Protein AF-A0A520NFF1-F1 (afdb_monomer_lite)

Sequence (183 aa):
MILLVSLTGCGFQPQLRDNSTGQYDIAIPLIPDRDGQILRAALVQRLNQIEQPRAPTYGLALQLRVETKDVANLDLSTCQTTGQSTDRSDGLNCDWQEVLALAHFEIRTINAAQGAASGTAEDGRTLWQGIARGRSDQREAQLGWRAVPAAELAREQALTQLADDMATQVVLALYAAQSMQYR

Structure (mmCIF, N/CA/C/O backbone):
data_AF-A0A520NFF1-F1
#
_entry.id   AF-A0A520NFF1-F1
#
loop_
_atom_site.group_PDB
_atom_site.id
_atom_site.type_symbol
_atom_site.label_atom_id
_atom_site.label_alt_id
_atom_site.label_comp_id
_atom_site.label_asym_id
_atom_site.label_entity_id
_atom_site.label_seq_id
_atom_site.pdbx_PDB_ins_code
_atom_site.Cartn_x
_atom_site.Cartn_y
_atom_site.Cartn_z
_atom_site.occupancy
_atom_site.B_iso_or_equiv
_atom_site.auth_seq_id
_atom_site.auth_comp_id
_atom_site.auth_asym_id
_atom_site.auth_atom_id
_atom_site.pdbx_PDB_model_num
ATOM 1 N N . MET A 1 1 ? 32.872 46.343 17.705 1.00 43.72 1 MET A N 1
ATOM 2 C CA . MET A 1 1 ? 31.912 46.321 16.584 1.00 43.72 1 MET A CA 1
ATOM 3 C C . MET A 1 1 ? 31.592 44.862 16.310 1.00 43.72 1 MET A C 1
ATOM 5 O O . MET A 1 1 ? 32.479 44.111 15.935 1.00 43.72 1 MET A O 1
ATOM 9 N N . ILE A 1 2 ? 30.386 44.459 16.703 1.00 50.16 2 ILE A N 1
ATOM 10 C CA . ILE A 1 2 ? 29.876 43.083 16.726 1.00 50.16 2 ILE A CA 1
ATOM 11 C C . ILE A 1 2 ? 29.272 42.759 15.360 1.00 50.16 2 ILE A C 1
ATOM 13 O O . ILE A 1 2 ? 28.537 43.582 14.823 1.00 50.16 2 ILE A O 1
ATOM 17 N N . LEU A 1 3 ? 29.522 41.553 14.851 1.00 46.88 3 LEU A N 1
ATOM 18 C CA . LEU A 1 3 ? 28.679 40.896 13.849 1.00 46.88 3 LEU A CA 1
ATOM 19 C C . LEU A 1 3 ? 28.785 39.377 14.056 1.00 46.88 3 LEU A C 1
ATOM 21 O O . LEU A 1 3 ? 29.570 38.685 13.419 1.00 46.88 3 LEU A O 1
ATOM 25 N N . LEU A 1 4 ? 28.021 38.878 15.031 1.00 57.44 4 LEU A N 1
ATOM 26 C CA . LEU A 1 4 ? 27.728 37.455 15.189 1.00 57.44 4 LEU A CA 1
ATOM 27 C C . LEU A 1 4 ? 26.549 37.133 14.268 1.00 57.44 4 LEU A C 1
ATOM 29 O O . LEU A 1 4 ? 25.404 37.451 14.578 1.00 57.44 4 LEU A O 1
ATOM 33 N N . VAL A 1 5 ? 26.853 36.551 13.111 1.00 65.44 5 VAL A N 1
ATOM 34 C CA . VAL A 1 5 ? 25.861 36.022 12.171 1.00 65.44 5 VAL A CA 1
ATOM 35 C C . VAL A 1 5 ? 25.289 34.739 12.773 1.00 65.44 5 VAL A C 1
ATOM 37 O O . VAL A 1 5 ? 25.954 33.706 12.818 1.00 65.44 5 VAL A O 1
ATOM 40 N N . SER A 1 6 ? 24.062 34.812 13.278 1.00 60.19 6 SER A N 1
ATOM 41 C CA . SER A 1 6 ? 23.279 33.653 13.689 1.00 60.19 6 SER A CA 1
ATOM 42 C C . SER A 1 6 ? 22.846 32.863 12.452 1.00 60.19 6 SER A C 1
ATOM 44 O O . SER A 1 6 ? 21.920 33.247 11.738 1.00 60.19 6 SER A O 1
ATOM 46 N N . LEU A 1 7 ? 23.505 31.727 12.203 1.00 56.47 7 LEU A N 1
ATOM 47 C CA . LEU A 1 7 ? 22.980 30.694 11.314 1.00 56.47 7 LEU A CA 1
ATOM 48 C C . LEU A 1 7 ? 21.735 30.083 11.970 1.00 56.47 7 LEU A C 1
ATOM 50 O O . LEU A 1 7 ? 21.822 29.110 12.716 1.00 56.47 7 LEU A O 1
ATOM 54 N N . THR A 1 8 ? 20.564 30.648 11.692 1.00 60.47 8 THR A N 1
ATOM 55 C CA . THR A 1 8 ? 19.303 29.916 11.835 1.00 60.47 8 THR A CA 1
ATOM 56 C C . THR A 1 8 ? 19.242 28.896 10.699 1.00 60.47 8 THR A C 1
ATOM 58 O O . THR A 1 8 ? 18.625 29.109 9.661 1.00 60.47 8 THR A O 1
ATOM 61 N N . GLY A 1 9 ? 19.963 27.783 10.867 1.00 55.72 9 GLY A N 1
ATOM 62 C CA . GLY A 1 9 ? 19.705 26.585 10.075 1.00 55.72 9 GLY A CA 1
ATOM 63 C C . GLY A 1 9 ? 18.230 26.227 10.236 1.00 55.72 9 GLY A C 1
ATOM 64 O O . GLY A 1 9 ? 17.696 26.342 11.340 1.00 55.72 9 GLY A O 1
ATOM 65 N N . CYS A 1 10 ? 17.560 25.882 9.135 1.00 65.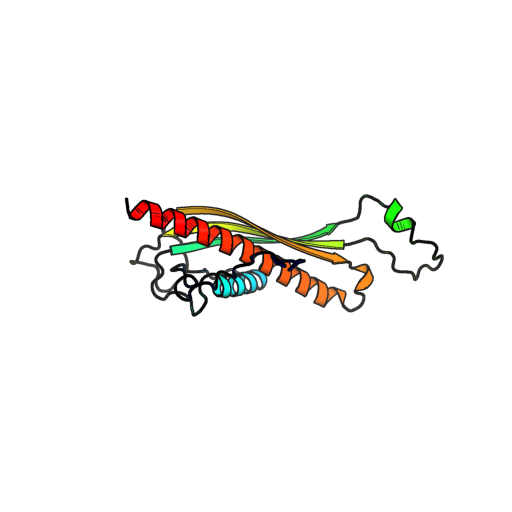62 10 CYS A N 1
ATOM 66 C CA . CYS A 1 10 ? 16.150 25.507 9.119 1.00 65.62 10 CYS A CA 1
ATOM 67 C C . CYS A 1 10 ? 15.841 24.605 10.320 1.00 65.62 10 CYS A C 1
ATOM 69 O O . CYS A 1 10 ? 16.460 23.552 10.465 1.00 65.62 10 CYS A O 1
ATOM 71 N N . GLY A 1 11 ? 14.935 25.055 11.194 1.00 52.78 11 GLY A N 1
ATOM 72 C CA . GLY A 1 11 ? 14.519 24.365 12.415 1.00 52.78 11 GLY A CA 1
ATOM 73 C C . GLY A 1 11 ? 13.740 23.093 12.104 1.00 52.78 11 GLY A C 1
ATOM 74 O O . GLY A 1 11 ? 12.553 22.994 12.397 1.00 52.78 11 GLY A O 1
ATOM 75 N N . PHE A 1 12 ? 14.405 22.123 11.483 1.00 57.88 12 PHE A N 1
ATOM 76 C CA . PHE A 1 12 ? 13.924 20.764 11.373 1.00 57.88 12 PHE A CA 1
ATOM 77 C C . PHE A 1 12 ? 14.024 20.178 12.779 1.00 57.88 12 PHE A C 1
ATOM 79 O O . PHE A 1 12 ? 15.074 19.694 13.189 1.00 57.88 12 PHE A O 1
ATOM 86 N N . GLN A 1 13 ? 12.956 20.306 13.563 1.00 62.44 13 GLN A N 1
ATOM 87 C CA . GLN A 1 13 ? 12.778 19.476 14.744 1.00 62.44 13 GLN A CA 1
ATOM 88 C C . GLN A 1 13 ? 12.366 18.101 14.227 1.00 62.44 13 GLN A C 1
ATOM 90 O O . GLN A 1 13 ? 11.218 17.960 13.795 1.00 62.44 13 GLN A O 1
ATOM 95 N N . PRO A 1 14 ? 13.258 17.089 14.222 1.00 50.78 14 PRO A N 1
ATOM 96 C CA . PRO A 1 14 ? 12.801 15.735 13.997 1.00 50.78 14 PRO A CA 1
ATOM 97 C C . PRO A 1 14 ? 11.832 15.438 15.135 1.00 50.78 14 PRO A C 1
ATOM 99 O O . PRO A 1 14 ? 12.230 15.346 16.297 1.00 50.78 14 PRO A O 1
ATOM 102 N N . GLN A 1 15 ? 10.544 15.341 14.820 1.00 51.44 15 GLN A N 1
ATOM 103 C CA . GLN A 1 15 ? 9.628 14.689 15.733 1.00 51.44 15 GLN A CA 1
ATOM 104 C C . GLN A 1 15 ? 10.034 13.223 15.722 1.00 51.44 15 GLN A C 1
ATOM 106 O O . GLN A 1 15 ? 9.672 12.459 14.829 1.00 51.44 15 GLN A O 1
ATOM 111 N N . LEU A 1 16 ? 10.904 12.872 16.669 1.00 45.19 16 LEU A N 1
ATOM 112 C CA . LEU A 1 16 ? 11.174 11.494 17.024 1.00 45.19 16 LEU A CA 1
ATOM 113 C C . LEU A 1 16 ? 9.813 10.912 17.383 1.00 45.19 16 LEU A C 1
ATOM 115 O O . LEU A 1 16 ? 9.187 11.325 18.355 1.00 45.19 16 LEU A O 1
ATOM 119 N N . ARG A 1 17 ? 9.310 10.052 16.500 1.00 46.34 17 ARG A N 1
ATOM 120 C CA . ARG A 1 17 ? 8.035 9.381 16.683 1.00 46.34 17 ARG A CA 1
ATOM 121 C C . ARG A 1 17 ? 8.132 8.588 17.985 1.00 46.34 17 ARG A C 1
ATOM 123 O O . ARG A 1 17 ? 8.931 7.660 18.056 1.00 46.34 17 ARG A O 1
ATOM 130 N N . ASP A 1 18 ? 7.376 8.977 19.011 1.00 48.00 18 ASP A N 1
ATOM 131 C CA . ASP A 1 18 ? 7.345 8.235 20.270 1.00 48.00 18 ASP A CA 1
ATOM 132 C C . ASP A 1 18 ? 6.893 6.801 19.975 1.00 48.00 18 ASP A C 1
ATOM 134 O O . ASP A 1 18 ? 5.881 6.588 19.302 1.00 48.00 18 ASP A O 1
ATOM 138 N N . ASN A 1 19 ? 7.637 5.810 20.473 1.00 48.72 19 ASN A N 1
ATOM 139 C CA . ASN A 1 19 ? 7.438 4.379 20.193 1.00 48.72 19 ASN A CA 1
ATOM 140 C C . ASN A 1 19 ? 6.039 3.841 20.581 1.00 48.72 19 ASN A C 1
ATOM 142 O O . ASN A 1 19 ? 5.714 2.699 20.274 1.00 48.72 19 ASN A O 1
ATOM 146 N N . SER A 1 20 ? 5.199 4.647 21.236 1.00 50.78 20 SER A N 1
ATOM 147 C CA . SER A 1 20 ? 3.788 4.367 21.525 1.00 50.78 20 SER A CA 1
ATOM 148 C C . SER A 1 20 ? 2.828 4.699 20.371 1.00 50.78 20 SER A C 1
ATOM 150 O O . SER A 1 20 ? 1.695 4.232 20.380 1.00 50.78 20 SER A O 1
ATOM 152 N N . THR A 1 21 ? 3.256 5.480 19.373 1.00 58.06 21 THR A N 1
ATOM 153 C CA . THR A 1 21 ? 2.422 5.937 18.237 1.00 58.06 21 THR A CA 1
ATOM 154 C C . THR A 1 21 ? 2.620 5.135 16.946 1.00 58.06 21 THR A C 1
ATOM 156 O O . THR A 1 21 ? 1.942 5.396 15.957 1.00 58.06 21 THR A O 1
ATOM 159 N N . GLY A 1 22 ? 3.546 4.169 16.929 1.00 61.47 22 GLY A N 1
ATOM 160 C CA . GLY A 1 22 ? 3.867 3.346 15.751 1.00 61.47 22 GLY A CA 1
ATOM 161 C C . GLY A 1 22 ? 3.112 2.015 15.653 1.00 61.47 22 GLY A C 1
ATOM 162 O O . GLY A 1 22 ? 3.242 1.322 14.646 1.00 61.47 22 GLY A O 1
ATOM 163 N N . GLN A 1 23 ? 2.348 1.655 16.686 1.00 76.62 23 GLN A N 1
ATOM 164 C CA . GLN A 1 23 ? 1.522 0.452 16.714 1.00 76.62 23 GLN A CA 1
ATOM 165 C C . GLN A 1 23 ? 0.053 0.863 16.613 1.00 76.62 23 GLN A C 1
ATOM 167 O O . GLN A 1 23 ? -0.506 1.431 17.552 1.00 76.62 23 GLN A O 1
ATOM 172 N N . TYR A 1 24 ? -0.574 0.567 15.481 1.00 83.44 24 TYR A N 1
ATOM 173 C CA . TYR A 1 24 ? -2.005 0.761 15.294 1.00 83.44 24 TYR A CA 1
ATOM 174 C C . TYR A 1 24 ? -2.733 -0.552 15.567 1.00 83.44 24 TYR A C 1
ATOM 176 O O . TYR A 1 24 ? -2.266 -1.631 15.215 1.00 83.44 24 TYR A O 1
ATOM 184 N N . ASP A 1 25 ? -3.902 -0.478 16.200 1.00 84.69 25 ASP A N 1
ATOM 185 C CA . ASP A 1 25 ? -4.704 -1.665 16.497 1.00 84.69 25 ASP A CA 1
ATOM 186 C C . ASP A 1 25 ? -5.532 -2.107 15.275 1.00 84.69 25 ASP A C 1
ATOM 188 O O . ASP A 1 25 ? -6.762 -2.169 15.309 1.00 84.69 25 ASP A O 1
ATOM 192 N N . ILE A 1 26 ? -4.839 -2.313 14.148 1.00 87.62 26 ILE A N 1
ATOM 193 C CA . ILE A 1 26 ? -5.419 -2.631 12.845 1.00 87.62 26 ILE A CA 1
ATOM 194 C C . ILE A 1 26 ? -4.866 -3.946 12.279 1.00 87.62 26 ILE A C 1
ATOM 196 O O . ILE A 1 26 ? -3.656 -4.146 12.138 1.00 87.62 26 ILE A O 1
ATOM 200 N N . ALA A 1 27 ? -5.770 -4.847 11.904 1.00 91.25 27 ALA A N 1
ATOM 201 C CA . ALA A 1 27 ? -5.449 -6.066 11.178 1.00 91.25 27 ALA A CA 1
ATOM 202 C C . ALA A 1 27 ? -5.185 -5.755 9.703 1.00 91.25 27 ALA A C 1
ATOM 204 O O . ALA A 1 27 ? -6.005 -5.116 9.042 1.00 91.25 27 ALA A O 1
ATOM 205 N N . ILE A 1 28 ? -4.067 -6.255 9.172 1.00 91.12 28 ILE A N 1
ATOM 206 C CA . ILE A 1 28 ? -3.768 -6.190 7.737 1.00 91.12 28 ILE A CA 1
ATOM 207 C C . ILE A 1 28 ? -4.056 -7.570 7.136 1.00 91.12 28 ILE A C 1
ATOM 209 O O . ILE A 1 28 ? -3.413 -8.546 7.553 1.00 91.12 28 ILE A O 1
ATOM 213 N N . PRO A 1 29 ? -4.983 -7.669 6.168 1.00 88.94 29 PRO A N 1
ATOM 214 C CA . PRO A 1 29 ? -5.431 -8.941 5.630 1.00 88.94 29 PRO A CA 1
ATOM 215 C C . PRO A 1 29 ? -4.317 -9.610 4.827 1.00 88.94 29 PRO A C 1
ATOM 217 O O . PRO A 1 29 ? -3.321 -8.988 4.442 1.00 88.94 29 PRO A O 1
ATOM 220 N N . LEU A 1 30 ? -4.489 -10.899 4.550 1.00 90.25 30 LEU A N 1
ATOM 221 C CA . LEU A 1 30 ? -3.728 -11.553 3.493 1.00 90.25 30 LEU A CA 1
ATOM 222 C C . LEU A 1 30 ? -4.204 -11.006 2.146 1.00 90.25 30 LEU A C 1
ATOM 224 O O . LEU A 1 30 ? -5.393 -11.036 1.845 1.00 90.25 30 LEU A O 1
ATOM 228 N N . ILE A 1 31 ? -3.265 -10.501 1.351 1.00 90.94 31 ILE A N 1
ATOM 229 C CA . ILE A 1 31 ? -3.529 -9.985 0.008 1.00 90.94 31 ILE A CA 1
ATOM 230 C C . ILE A 1 31 ? -2.983 -11.034 -0.968 1.00 90.94 31 ILE A C 1
ATOM 232 O O . ILE A 1 31 ? -1.834 -11.456 -0.792 1.00 90.94 31 ILE A O 1
ATOM 236 N N . PRO A 1 32 ? -3.779 -11.514 -1.937 1.00 88.88 32 PRO A N 1
ATOM 237 C CA . PRO A 1 32 ? -3.337 -12.556 -2.854 1.00 88.88 32 PRO A CA 1
ATOM 238 C C . PRO A 1 32 ? -2.127 -12.107 -3.681 1.00 88.88 32 PRO A C 1
ATOM 240 O O . PRO A 1 32 ? -1.861 -10.915 -3.835 1.00 88.88 32 PRO A O 1
ATOM 243 N N . ASP A 1 33 ? -1.422 -13.099 -4.222 1.00 93.31 33 ASP A N 1
ATOM 244 C CA . ASP A 1 33 ? -0.282 -12.932 -5.124 1.00 93.31 33 ASP A CA 1
ATOM 245 C C . ASP A 1 33 ? 0.972 -12.307 -4.496 1.00 93.31 33 ASP A C 1
ATOM 247 O O . ASP A 1 33 ? 0.995 -11.838 -3.356 1.00 93.31 33 ASP A O 1
ATOM 251 N N . ARG A 1 34 ? 2.072 -12.336 -5.255 1.00 95.00 34 ARG A N 1
ATOM 252 C CA . ARG A 1 34 ? 3.376 -11.834 -4.804 1.00 95.00 34 ARG A CA 1
ATOM 253 C C . ARG A 1 34 ? 3.330 -10.340 -4.472 1.00 95.00 34 ARG A C 1
ATOM 255 O O . ARG A 1 34 ? 3.793 -9.944 -3.405 1.00 95.00 34 ARG A O 1
ATOM 262 N N . ASP A 1 35 ? 2.722 -9.540 -5.342 1.00 96.50 35 ASP A N 1
ATOM 263 C CA . ASP A 1 35 ? 2.577 -8.091 -5.157 1.00 96.50 35 ASP A CA 1
ATOM 264 C C . ASP A 1 35 ? 1.760 -7.765 -3.902 1.00 96.50 35 ASP A C 1
ATOM 266 O O . ASP A 1 35 ? 2.109 -6.865 -3.136 1.00 96.50 35 ASP A O 1
ATOM 270 N N . GLY A 1 36 ? 0.713 -8.554 -3.639 1.00 95.69 36 GLY A N 1
ATOM 271 C CA . GLY A 1 36 ? -0.076 -8.445 -2.422 1.00 95.69 36 GLY A CA 1
ATOM 272 C C . GLY A 1 36 ? 0.734 -8.748 -1.167 1.00 95.69 36 GLY A C 1
ATOM 273 O O . GLY A 1 36 ? 0.629 -8.024 -0.178 1.00 95.69 36 GLY A O 1
ATOM 274 N N . GLN A 1 37 ? 1.595 -9.766 -1.192 1.00 95.69 37 GLN A N 1
ATOM 275 C CA . GLN A 1 37 ? 2.459 -10.077 -0.049 1.00 95.69 37 GLN A CA 1
ATOM 276 C C . GLN A 1 37 ? 3.532 -9.006 0.190 1.00 95.69 37 GLN A C 1
ATOM 278 O O . GLN A 1 37 ? 3.799 -8.674 1.347 1.00 95.69 37 GLN A O 1
ATOM 283 N N . ILE A 1 38 ? 4.096 -8.418 -0.872 1.00 96.19 38 ILE A N 1
ATOM 284 C CA . ILE A 1 38 ? 5.026 -7.280 -0.774 1.00 96.19 38 ILE A CA 1
ATOM 285 C C . ILE A 1 38 ? 4.320 -6.084 -0.126 1.00 96.19 38 ILE A C 1
ATOM 287 O O . ILE A 1 38 ? 4.813 -5.540 0.865 1.00 96.19 38 ILE A O 1
ATOM 291 N N . LEU A 1 39 ? 3.130 -5.722 -0.619 1.00 97.12 39 LEU A N 1
ATOM 292 C CA . LEU A 1 39 ? 2.331 -4.639 -0.046 1.00 97.12 39 LEU A CA 1
ATOM 293 C C . LEU A 1 39 ? 1.970 -4.919 1.417 1.00 97.12 39 LEU A C 1
ATOM 295 O O . LEU A 1 39 ? 2.114 -4.048 2.270 1.00 97.12 39 LEU A O 1
ATOM 299 N N . ARG A 1 40 ? 1.542 -6.144 1.7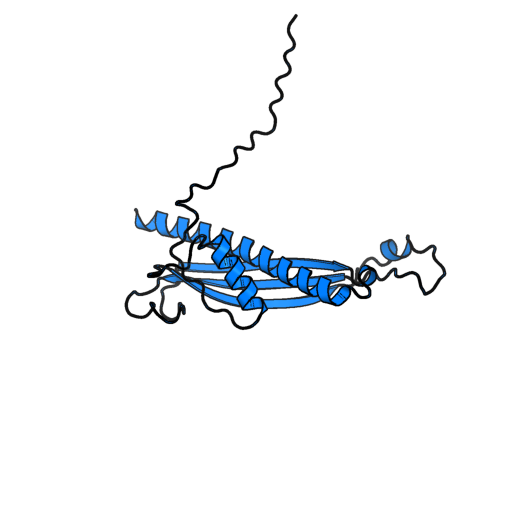36 1.00 94.88 40 ARG A N 1
ATOM 300 C CA . ARG A 1 40 ? 1.213 -6.549 3.107 1.00 94.88 40 ARG A CA 1
ATOM 301 C C . ARG A 1 40 ? 2.407 -6.381 4.039 1.00 94.88 40 ARG A C 1
ATOM 303 O O . ARG A 1 40 ? 2.248 -5.820 5.120 1.00 94.88 40 ARG A O 1
ATOM 310 N N . ALA A 1 41 ? 3.584 -6.858 3.640 1.00 93.88 41 ALA A N 1
ATOM 311 C CA . ALA A 1 41 ? 4.800 -6.714 4.433 1.00 93.88 41 ALA A CA 1
ATOM 312 C C . ALA A 1 41 ? 5.141 -5.232 4.657 1.00 93.88 41 ALA A C 1
ATOM 314 O O . ALA A 1 41 ? 5.389 -4.820 5.792 1.00 93.88 41 ALA A O 1
ATOM 315 N N . ALA A 1 42 ? 5.062 -4.421 3.599 1.00 94.94 42 ALA A N 1
ATOM 316 C CA . ALA A 1 42 ? 5.299 -2.984 3.657 1.00 94.94 42 ALA A CA 1
ATOM 317 C C . ALA A 1 42 ? 4.305 -2.253 4.580 1.00 94.94 42 ALA A C 1
ATOM 319 O O . ALA A 1 42 ? 4.714 -1.365 5.330 1.00 94.94 42 ALA A O 1
ATOM 320 N N . LEU A 1 43 ? 3.023 -2.636 4.567 1.00 94.25 43 LEU A N 1
ATOM 321 C CA . LEU A 1 43 ? 1.989 -2.089 5.450 1.00 94.25 43 LEU A CA 1
ATOM 322 C C . LEU A 1 43 ? 2.198 -2.513 6.907 1.00 94.25 43 LEU A C 1
ATOM 324 O O . LEU A 1 43 ? 2.071 -1.678 7.799 1.00 94.25 43 LEU A O 1
ATOM 328 N N . VAL A 1 44 ? 2.557 -3.778 7.162 1.00 91.62 44 VAL A N 1
ATOM 329 C CA . VAL A 1 44 ? 2.855 -4.262 8.522 1.00 91.62 44 VAL A CA 1
ATOM 330 C C . VAL A 1 44 ? 4.008 -3.460 9.114 1.00 91.62 44 VAL A C 1
ATOM 332 O O . VAL A 1 44 ? 3.877 -2.958 10.219 1.00 91.62 44 VAL A O 1
ATOM 335 N N . GLN A 1 45 ? 5.082 -3.225 8.360 1.00 90.69 45 GLN A N 1
ATOM 336 C CA . GLN A 1 45 ? 6.213 -2.420 8.837 1.00 90.69 45 GLN A CA 1
ATOM 337 C C . GLN A 1 45 ? 5.837 -0.970 9.186 1.00 90.69 45 GLN A C 1
ATOM 339 O O . GLN A 1 45 ? 6.454 -0.368 10.063 1.00 90.69 45 GLN A O 1
ATOM 344 N N . ARG A 1 46 ? 4.841 -0.398 8.500 1.00 90.81 46 ARG A N 1
ATOM 345 C CA . ARG A 1 46 ? 4.431 1.007 8.662 1.00 90.81 46 ARG A CA 1
ATOM 346 C C . ARG A 1 46 ? 3.380 1.219 9.744 1.00 90.81 46 ARG A C 1
ATOM 348 O O . ARG A 1 46 ? 3.393 2.267 10.390 1.00 90.81 46 ARG A O 1
ATOM 355 N N . LEU A 1 47 ? 2.467 0.259 9.893 1.00 90.25 47 LEU A N 1
ATOM 356 C CA . LEU A 1 47 ? 1.300 0.348 10.774 1.00 90.25 47 LEU A CA 1
ATOM 357 C C . LEU A 1 47 ? 1.443 -0.502 12.047 1.00 90.25 47 LEU A C 1
ATOM 359 O O . LEU A 1 47 ? 0.870 -0.174 13.078 1.00 90.25 47 LEU A O 1
ATOM 363 N N . ASN A 1 48 ? 2.204 -1.590 11.983 1.00 87.25 48 ASN A N 1
ATOM 364 C CA . ASN A 1 48 ? 2.305 -2.610 13.024 1.00 87.25 48 ASN A CA 1
ATOM 365 C C . ASN A 1 48 ? 3.787 -2.934 13.269 1.00 87.25 48 ASN A C 1
ATOM 367 O O . ASN A 1 48 ? 4.247 -4.040 12.984 1.00 87.25 48 ASN A O 1
ATOM 371 N N . GLN A 1 49 ? 4.543 -1.933 13.738 1.00 75.56 49 GLN A N 1
ATOM 372 C CA . GLN A 1 49 ? 6.012 -1.938 13.773 1.00 75.56 49 GLN A CA 1
ATOM 373 C C . GLN A 1 49 ? 6.630 -3.160 14.481 1.00 75.56 49 GLN A C 1
ATOM 375 O O . GLN A 1 49 ? 7.745 -3.554 14.140 1.00 75.56 49 GLN A O 1
ATOM 380 N N . ILE A 1 50 ? 5.928 -3.746 15.458 1.00 73.75 50 ILE A N 1
ATOM 381 C CA . ILE A 1 50 ? 6.398 -4.917 16.213 1.00 73.75 50 ILE A CA 1
ATOM 382 C C . ILE A 1 50 ? 5.822 -6.205 15.617 1.00 73.75 50 ILE A C 1
ATOM 384 O O . ILE A 1 50 ? 6.560 -7.068 15.148 1.00 73.75 50 ILE A O 1
ATOM 388 N N . GLU A 1 51 ? 4.500 -6.341 15.639 1.00 80.12 51 GLU A N 1
ATOM 389 C CA . GLU A 1 51 ? 3.776 -7.503 15.128 1.00 80.12 51 GLU A CA 1
ATOM 390 C C . GLU A 1 51 ? 2.319 -7.130 14.824 1.00 80.12 51 GLU A C 1
ATOM 392 O O . GLU A 1 51 ? 1.831 -6.079 15.255 1.00 80.12 51 GLU A O 1
ATOM 397 N N . GLN A 1 52 ? 1.602 -7.986 14.082 1.00 83.25 52 GLN A N 1
ATOM 398 C CA . GLN A 1 52 ? 0.156 -7.802 13.932 1.00 83.25 52 GLN A CA 1
ATOM 399 C C . GLN A 1 52 ? -0.535 -7.910 15.304 1.00 83.25 52 GLN A C 1
ATOM 401 O O . GLN A 1 52 ? -0.220 -8.833 16.062 1.00 83.25 52 GLN A O 1
ATOM 406 N N . PRO A 1 53 ? -1.489 -7.015 15.625 1.00 82.75 53 PRO A N 1
ATOM 407 C CA . PRO A 1 53 ? -2.241 -7.097 16.870 1.00 82.75 53 PRO A CA 1
ATOM 408 C C . PRO A 1 53 ? -2.960 -8.442 17.004 1.00 82.75 53 PRO A C 1
ATOM 410 O O . PRO A 1 53 ? -3.587 -8.920 16.060 1.00 82.75 53 PRO A O 1
ATOM 413 N N . ARG A 1 54 ? -2.904 -9.043 18.198 1.00 81.38 54 ARG A N 1
ATOM 414 C CA . ARG A 1 54 ? -3.591 -10.317 18.487 1.00 81.38 54 ARG A CA 1
ATOM 415 C C . ARG A 1 54 ? -5.107 -10.165 18.610 1.00 81.38 54 ARG A C 1
ATOM 417 O O . ARG A 1 54 ? -5.837 -11.110 18.338 1.00 81.38 54 ARG A O 1
ATOM 424 N N . ALA A 1 55 ? -5.562 -8.995 19.047 1.00 81.88 55 ALA A N 1
ATOM 425 C CA . ALA A 1 55 ? -6.971 -8.661 19.227 1.00 81.88 55 ALA A CA 1
ATOM 426 C C . ALA A 1 55 ? -7.262 -7.293 18.583 1.00 81.88 55 ALA A C 1
ATOM 428 O O . ALA A 1 55 ? -7.452 -6.319 19.305 1.00 81.88 55 ALA A O 1
ATOM 429 N N . PRO A 1 56 ? -7.238 -7.214 17.241 1.00 86.25 56 PRO A N 1
ATOM 430 C CA . PRO A 1 56 ? -7.369 -5.956 16.520 1.00 86.25 56 PRO A CA 1
ATOM 431 C C . PRO A 1 56 ? -8.774 -5.355 16.661 1.00 86.25 56 PRO A C 1
ATOM 433 O O . PRO A 1 56 ? -9.767 -6.031 16.393 1.00 86.25 56 PRO A O 1
ATOM 436 N N . THR A 1 57 ? -8.863 -4.074 17.022 1.00 85.94 57 THR A N 1
ATOM 437 C CA . THR A 1 57 ? -10.121 -3.301 17.017 1.00 85.94 57 THR A CA 1
ATOM 438 C C . THR A 1 57 ? -10.560 -2.942 15.598 1.00 85.94 57 THR A C 1
ATOM 440 O O . THR A 1 57 ? -11.757 -2.870 15.306 1.00 85.94 57 THR A O 1
ATOM 443 N N . TYR A 1 58 ? -9.600 -2.714 14.702 1.00 88.56 58 TYR A N 1
ATOM 444 C CA . TYR A 1 58 ? -9.850 -2.321 13.320 1.00 88.56 58 TYR A CA 1
ATOM 445 C C . TYR A 1 58 ? -9.330 -3.369 12.342 1.00 88.56 58 TYR A C 1
ATOM 447 O O . TYR A 1 58 ? -8.369 -4.079 12.614 1.00 88.56 58 TYR A O 1
ATOM 455 N N . GLY A 1 59 ? -9.938 -3.444 11.166 1.00 90.56 59 GLY A N 1
ATOM 456 C CA . GLY A 1 59 ? -9.500 -4.293 10.070 1.00 90.56 59 GLY A CA 1
ATOM 457 C C . GLY A 1 59 ? -9.396 -3.492 8.786 1.00 90.56 59 GLY A C 1
ATOM 458 O O . GLY A 1 59 ? -10.261 -2.668 8.487 1.00 90.56 59 GLY A O 1
ATOM 459 N N . LEU A 1 60 ? -8.329 -3.735 8.035 1.00 92.25 60 LEU A N 1
ATOM 460 C CA . LEU A 1 60 ? -8.156 -3.200 6.696 1.00 92.25 60 LEU A CA 1
ATOM 461 C C . LEU A 1 60 ? -8.811 -4.160 5.693 1.00 92.25 60 LEU A C 1
ATOM 463 O O . LEU A 1 60 ? -8.556 -5.360 5.716 1.00 92.25 60 LEU A O 1
ATOM 467 N N . ALA A 1 61 ? -9.642 -3.640 4.799 1.00 91.38 61 ALA A N 1
ATOM 468 C CA . ALA A 1 61 ? -10.107 -4.354 3.614 1.00 91.38 61 ALA A CA 1
ATOM 469 C C . ALA A 1 61 ? -9.602 -3.595 2.389 1.00 91.38 61 ALA A C 1
ATOM 471 O O . ALA A 1 61 ? -9.705 -2.373 2.356 1.00 91.38 61 ALA A O 1
ATOM 472 N N . LEU A 1 62 ? -9.024 -4.277 1.400 1.00 93.12 62 LEU A N 1
ATOM 473 C CA . LEU A 1 62 ? -8.485 -3.595 0.225 1.00 93.12 62 LEU A CA 1
ATOM 474 C C . LEU A 1 62 ? -8.552 -4.440 -1.040 1.00 93.12 62 LEU A C 1
ATOM 476 O O . LEU A 1 62 ? -8.540 -5.668 -0.991 1.00 93.12 62 LEU A O 1
ATOM 480 N N . GLN A 1 63 ? -8.564 -3.744 -2.171 1.00 94.38 63 GLN A N 1
ATOM 481 C CA . GLN A 1 63 ? -8.445 -4.292 -3.514 1.00 94.38 63 GLN A CA 1
ATOM 482 C C . GLN A 1 63 ? -7.215 -3.670 -4.174 1.00 94.38 63 GLN A C 1
ATOM 484 O O . GLN A 1 63 ? -7.186 -2.461 -4.410 1.00 94.38 63 GLN A O 1
ATOM 489 N N . LEU A 1 64 ? -6.203 -4.496 -4.445 1.00 96.38 64 LEU A N 1
ATOM 490 C CA . LEU A 1 64 ? -4.954 -4.090 -5.086 1.00 96.38 64 LEU A CA 1
ATOM 491 C C . LEU A 1 64 ? -5.034 -4.306 -6.600 1.00 96.38 64 LEU A C 1
ATOM 493 O O . LEU A 1 64 ? -5.460 -5.360 -7.068 1.00 96.38 64 LEU A O 1
ATOM 497 N N . ARG A 1 65 ? -4.557 -3.322 -7.358 1.00 96.94 65 ARG A N 1
ATOM 498 C CA . ARG A 1 65 ? -4.340 -3.393 -8.801 1.00 96.94 65 ARG A CA 1
ATOM 499 C C . ARG A 1 65 ? -2.946 -2.863 -9.115 1.00 96.94 65 ARG A C 1
ATOM 501 O O . ARG A 1 65 ? -2.624 -1.737 -8.749 1.00 96.94 65 ARG A O 1
ATOM 508 N N . VAL A 1 66 ? -2.140 -3.658 -9.812 1.00 96.19 66 VAL A N 1
ATOM 509 C CA . VAL A 1 66 ? -0.808 -3.260 -10.286 1.00 96.19 66 VAL A CA 1
ATOM 510 C C . VAL A 1 66 ? -0.803 -3.339 -11.803 1.00 96.19 66 VAL A C 1
ATOM 512 O O . VAL A 1 66 ? -1.092 -4.388 -12.376 1.00 96.19 66 VAL A O 1
ATOM 515 N N . GLU A 1 67 ? -0.501 -2.223 -12.453 1.00 94.06 67 GLU A N 1
ATOM 516 C CA . GLU A 1 67 ? -0.431 -2.106 -13.905 1.00 94.06 67 GLU A CA 1
ATOM 517 C C . GLU A 1 67 ? 0.983 -1.693 -14.315 1.00 94.06 67 GLU A C 1
ATOM 519 O O . GLU A 1 67 ? 1.603 -0.846 -13.676 1.00 94.06 67 GLU A O 1
ATOM 524 N N . THR A 1 68 ? 1.487 -2.280 -15.397 1.00 90.69 68 THR A N 1
ATOM 525 C CA . THR A 1 68 ? 2.712 -1.832 -16.068 1.00 90.69 68 THR A CA 1
ATOM 526 C C . THR A 1 68 ? 2.321 -1.340 -17.452 1.00 90.69 68 THR A C 1
ATOM 528 O O . THR A 1 68 ? 1.593 -2.033 -18.165 1.00 90.69 68 THR A O 1
ATOM 531 N N . LYS A 1 69 ? 2.744 -0.128 -17.803 1.00 86.56 69 LYS A N 1
ATOM 532 C CA . LYS A 1 69 ? 2.427 0.526 -19.072 1.00 86.56 69 LYS A CA 1
ATOM 533 C C . LYS A 1 69 ? 3.702 1.041 -19.714 1.00 86.56 69 LYS A C 1
ATOM 535 O O . LYS A 1 69 ? 4.479 1.734 -19.063 1.00 86.56 69 LYS A O 1
ATOM 540 N N . ASP A 1 70 ? 3.865 0.756 -20.998 1.00 79.75 70 ASP A N 1
ATOM 541 C CA . ASP A 1 70 ? 4.875 1.416 -21.816 1.00 79.75 70 ASP A CA 1
ATOM 542 C C . ASP A 1 70 ? 4.353 2.812 -22.170 1.00 79.75 70 ASP A C 1
ATOM 544 O O . ASP A 1 70 ? 3.282 2.973 -22.765 1.00 79.75 70 ASP A O 1
ATOM 548 N N . VAL A 1 71 ? 5.083 3.838 -21.751 1.00 72.88 71 VAL A N 1
ATOM 549 C CA . VAL A 1 71 ? 4.748 5.235 -21.998 1.00 72.88 71 VAL A CA 1
ATOM 550 C C . VAL A 1 71 ? 5.745 5.769 -23.017 1.00 72.88 71 VAL A C 1
ATOM 552 O O . VAL A 1 71 ? 6.905 6.025 -22.701 1.00 72.88 71 VAL A O 1
ATOM 555 N N . ALA A 1 72 ? 5.287 5.955 -24.254 1.00 62.06 72 ALA A N 1
ATOM 556 C CA . ALA A 1 72 ? 6.064 6.652 -25.269 1.00 62.06 72 ALA A CA 1
ATOM 557 C C . ALA A 1 72 ? 6.051 8.159 -24.975 1.00 62.06 72 ALA A C 1
ATOM 559 O O . ALA A 1 72 ? 4.992 8.748 -24.729 1.00 62.06 72 ALA A O 1
ATOM 560 N N . ASN A 1 73 ? 7.216 8.807 -25.010 1.00 57.38 73 ASN A N 1
ATOM 561 C CA . ASN A 1 73 ? 7.265 10.264 -24.968 1.00 57.38 73 ASN A CA 1
ATOM 562 C C . ASN A 1 73 ? 6.546 10.848 -26.199 1.00 57.38 73 ASN A C 1
ATOM 564 O O . ASN A 1 73 ? 6.852 10.482 -27.332 1.00 57.38 73 ASN A O 1
ATOM 568 N N . LEU A 1 74 ? 5.614 11.779 -25.980 1.00 52.22 74 LEU A N 1
ATOM 569 C CA . LEU A 1 74 ? 4.930 12.515 -27.051 1.00 52.22 74 LEU A CA 1
ATOM 570 C C . LEU A 1 74 ? 5.840 13.565 -27.712 1.00 52.22 74 LEU A C 1
ATOM 572 O O . LEU A 1 74 ? 5.529 14.028 -28.808 1.00 52.22 74 LEU A O 1
ATOM 576 N N . ASP A 1 75 ? 6.961 13.930 -27.078 1.00 55.56 75 ASP A N 1
ATOM 577 C CA . ASP A 1 75 ? 7.940 14.854 -27.650 1.00 55.56 75 ASP A CA 1
ATOM 578 C C . ASP A 1 75 ? 9.154 14.112 -28.232 1.00 55.56 75 ASP A C 1
ATOM 580 O O . ASP A 1 75 ? 10.162 13.854 -27.573 1.00 55.56 75 ASP A O 1
ATOM 584 N N . LEU A 1 76 ? 9.048 13.772 -29.516 1.00 54.62 76 LEU A N 1
ATOM 585 C CA . LEU A 1 76 ? 10.124 13.165 -30.304 1.00 54.62 76 LEU A CA 1
ATOM 586 C C . LEU A 1 76 ? 11.310 14.126 -30.526 1.00 54.62 76 LEU A C 1
ATOM 588 O O . LEU A 1 76 ? 12.412 13.672 -30.834 1.00 54.62 76 LEU A O 1
ATOM 592 N N . SER A 1 77 ? 11.123 15.444 -30.370 1.00 55.81 77 SER A N 1
ATOM 593 C CA . SER A 1 77 ? 12.141 16.443 -30.729 1.00 55.81 77 SER A CA 1
ATOM 594 C C . SER A 1 77 ? 13.300 16.517 -29.722 1.00 55.81 77 SER A C 1
ATOM 596 O O . SER A 1 77 ? 14.460 16.703 -30.107 1.00 55.81 77 SER A O 1
ATOM 598 N N . THR A 1 78 ? 13.027 16.261 -28.440 1.00 54.47 78 THR A N 1
ATOM 599 C CA . THR A 1 78 ? 14.041 16.131 -27.378 1.00 54.47 78 THR A CA 1
ATOM 600 C C . THR A 1 78 ? 14.761 14.780 -27.409 1.00 54.47 78 THR A C 1
ATOM 602 O O . THR A 1 78 ? 15.917 14.684 -27.001 1.00 54.47 78 THR A O 1
ATOM 605 N N . CYS A 1 79 ? 14.125 13.747 -27.965 1.00 53.38 79 CYS A N 1
ATOM 606 C CA . CYS A 1 79 ? 14.756 12.446 -28.208 1.00 53.38 79 CYS A CA 1
ATOM 607 C C . CYS A 1 79 ? 15.692 12.456 -29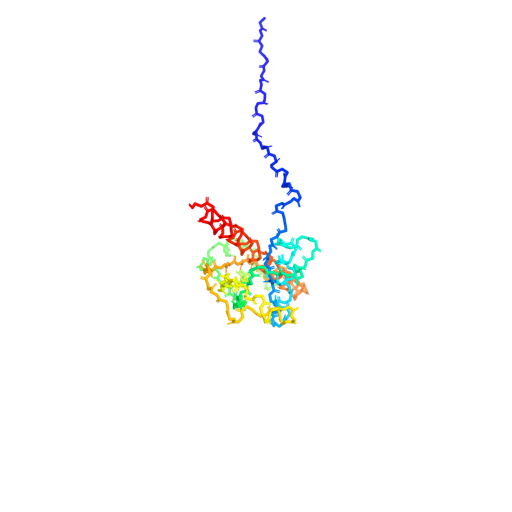.427 1.00 53.38 79 CYS A C 1
ATOM 609 O O . CYS A 1 79 ? 16.695 11.747 -29.436 1.00 53.38 79 CYS A O 1
ATOM 611 N N . GLN A 1 80 ? 15.420 13.301 -30.427 1.00 49.16 80 GLN A N 1
ATOM 612 C CA . GLN A 1 80 ? 16.251 13.439 -31.630 1.00 49.16 80 GLN A CA 1
ATOM 613 C C . GLN A 1 80 ? 17.423 14.423 -31.484 1.00 49.16 80 GLN A C 1
ATOM 615 O O . GLN A 1 80 ? 18.414 14.308 -32.200 1.00 49.16 80 GLN A O 1
ATOM 620 N N . THR A 1 81 ? 17.366 15.381 -30.555 1.00 47.28 81 THR A N 1
ATOM 621 C CA . THR A 1 81 ? 18.423 16.406 -30.400 1.00 47.28 81 THR A CA 1
ATOM 622 C C . THR A 1 81 ? 19.683 15.912 -29.686 1.00 47.28 81 THR A C 1
ATOM 624 O O . THR A 1 81 ? 20.713 16.577 -29.755 1.00 47.28 81 THR A O 1
ATOM 627 N N . THR A 1 82 ? 19.654 14.710 -29.104 1.00 49.00 82 THR A N 1
ATOM 628 C CA . THR A 1 82 ? 20.870 13.980 -28.682 1.00 49.00 82 THR A CA 1
ATOM 629 C C . THR A 1 82 ? 21.284 12.922 -29.727 1.00 49.00 82 THR A C 1
ATOM 631 O O . THR A 1 82 ? 22.050 12.014 -29.433 1.00 49.00 82 THR A O 1
ATOM 634 N N . GLY A 1 83 ? 20.763 13.018 -30.959 1.00 45.78 83 GLY A N 1
ATOM 635 C CA . GLY A 1 83 ? 20.923 12.055 -32.053 1.00 45.78 83 GLY A CA 1
ATOM 636 C C . GLY A 1 83 ? 21.818 12.546 -33.196 1.00 45.78 83 GLY A C 1
ATOM 637 O O . GLY A 1 83 ? 21.417 12.505 -34.355 1.00 45.78 83 GLY A O 1
ATOM 638 N N . GLN A 1 84 ? 23.045 12.986 -32.899 1.00 47.41 84 GLN A N 1
ATOM 639 C CA . GLN A 1 84 ? 24.131 13.028 -33.897 1.00 47.41 84 GLN A CA 1
ATOM 640 C C . GLN A 1 84 ? 24.928 11.717 -33.912 1.00 47.41 84 GLN A C 1
ATOM 642 O O . GLN A 1 84 ? 26.145 11.714 -34.081 1.00 47.41 84 GLN A O 1
ATOM 647 N N . SER A 1 85 ? 24.257 10.587 -33.725 1.00 49.16 85 SER A N 1
ATOM 648 C CA . SER A 1 85 ? 24.898 9.295 -33.872 1.00 49.16 85 SER A CA 1
ATOM 649 C C . SER A 1 85 ? 24.194 8.534 -34.996 1.00 49.16 85 SER A C 1
ATOM 651 O O . SER A 1 85 ? 22.987 8.301 -35.002 1.00 49.16 85 SER A O 1
ATOM 653 N N . THR A 1 86 ? 24.953 8.309 -36.064 1.00 50.62 86 THR A N 1
ATOM 654 C CA . THR A 1 86 ? 24.510 7.671 -37.308 1.00 50.62 86 THR A CA 1
ATOM 655 C C . THR A 1 86 ? 24.640 6.151 -37.260 1.00 50.62 86 THR A C 1
ATOM 657 O O . THR A 1 86 ? 24.489 5.508 -38.300 1.00 50.62 86 THR A O 1
ATOM 660 N N . ASP A 1 87 ? 24.932 5.567 -36.096 1.00 50.56 87 ASP A N 1
ATOM 661 C CA . ASP A 1 87 ? 25.056 4.126 -35.948 1.00 50.56 87 ASP A CA 1
ATOM 662 C C . ASP A 1 87 ? 23.762 3.538 -35.376 1.00 50.56 87 ASP A C 1
ATOM 664 O O . ASP A 1 87 ? 23.202 3.991 -34.378 1.00 50.56 87 ASP A O 1
ATOM 668 N N . ARG A 1 88 ? 23.241 2.497 -36.028 1.00 46.91 88 ARG A N 1
ATOM 669 C CA . ARG A 1 88 ? 21.972 1.857 -35.634 1.00 46.91 88 ARG A CA 1
ATOM 670 C C . ARG A 1 88 ? 22.089 1.112 -34.293 1.00 46.91 88 ARG A C 1
ATOM 672 O O . ARG A 1 88 ? 21.096 0.579 -33.805 1.00 46.91 88 ARG A O 1
ATOM 679 N N . SER A 1 89 ? 23.297 1.056 -33.732 1.00 51.91 89 SER A N 1
ATOM 680 C CA . SER A 1 89 ? 23.662 0.521 -32.418 1.00 51.91 89 SER A CA 1
ATOM 681 C C . SER A 1 89 ? 23.512 1.514 -31.264 1.00 51.91 89 SER A C 1
ATOM 683 O O . SER A 1 89 ? 23.714 1.133 -30.110 1.00 51.91 89 SER A O 1
ATOM 685 N N . ASP A 1 90 ? 23.168 2.767 -31.544 1.00 47.66 90 ASP A N 1
ATOM 686 C CA . ASP A 1 90 ? 23.139 3.809 -30.527 1.00 47.66 90 ASP A CA 1
ATOM 687 C C . ASP A 1 90 ? 21.757 3.834 -29.867 1.00 47.66 90 ASP A C 1
ATOM 689 O O . ASP A 1 90 ? 20.791 4.370 -30.405 1.00 47.66 90 ASP A O 1
ATOM 693 N N . GLY A 1 91 ? 21.662 3.160 -28.717 1.00 49.44 91 GLY A N 1
ATOM 694 C CA . GLY A 1 91 ? 20.453 2.863 -27.938 1.00 49.44 91 GLY A CA 1
ATOM 695 C C . GLY A 1 91 ? 19.679 4.062 -27.376 1.00 49.44 91 GLY A C 1
ATOM 696 O O . GLY A 1 91 ? 19.382 4.114 -26.184 1.00 49.44 91 GLY A O 1
ATOM 697 N N . LEU A 1 92 ? 19.300 5.012 -28.222 1.00 55.31 92 LEU A N 1
ATOM 698 C CA . LEU A 1 92 ? 18.368 6.089 -27.911 1.00 55.31 92 LEU A CA 1
ATOM 699 C C . LEU A 1 92 ? 16.927 5.595 -28.108 1.00 55.31 92 LEU A C 1
ATOM 701 O O . LEU A 1 92 ? 16.209 6.077 -28.979 1.00 55.31 92 LEU A O 1
ATOM 705 N N . ASN A 1 93 ? 16.502 4.627 -27.287 1.00 55.81 93 ASN A N 1
ATOM 706 C CA . ASN A 1 93 ? 15.080 4.331 -27.126 1.00 55.81 93 ASN A CA 1
ATOM 707 C C . ASN A 1 93 ? 14.540 5.207 -25.982 1.00 55.81 93 ASN A C 1
ATOM 709 O O . ASN A 1 93 ? 14.985 5.106 -24.838 1.00 55.81 93 ASN A O 1
ATOM 713 N N . CYS A 1 94 ? 13.613 6.110 -26.294 1.00 63.62 94 CYS A N 1
ATOM 714 C CA . CYS A 1 94 ? 12.940 6.971 -25.311 1.00 63.62 94 CYS A CA 1
ATOM 715 C C . CYS A 1 94 ? 11.716 6.300 -24.674 1.00 63.62 94 CYS A C 1
ATOM 717 O O . CYS A 1 94 ? 10.838 6.980 -24.144 1.00 63.62 94 CYS A O 1
ATOM 719 N N . ASP A 1 95 ? 11.661 4.976 -24.741 1.00 69.69 95 ASP A N 1
ATOM 720 C CA . ASP A 1 95 ? 10.596 4.192 -24.147 1.00 69.69 95 ASP A CA 1
ATOM 721 C C . ASP A 1 95 ? 10.868 4.056 -22.646 1.00 69.69 95 ASP A C 1
ATOM 723 O O . ASP A 1 95 ? 11.950 3.634 -22.206 1.00 69.69 95 ASP A O 1
ATOM 727 N N . TRP A 1 96 ? 9.887 4.466 -21.847 1.00 77.00 96 TRP A N 1
ATOM 728 C CA . TRP A 1 96 ? 9.882 4.239 -20.410 1.00 77.00 96 TRP A CA 1
ATOM 729 C C . TRP A 1 96 ? 8.701 3.371 -20.020 1.00 77.00 96 TRP A C 1
ATOM 731 O O . TRP A 1 96 ? 7.596 3.511 -20.538 1.00 77.00 96 TRP A O 1
ATOM 741 N N . GLN A 1 97 ? 8.953 2.498 -19.059 1.00 84.19 97 GLN A N 1
ATOM 742 C CA . GLN A 1 97 ? 7.929 1.717 -18.400 1.00 84.19 97 GLN A CA 1
ATOM 743 C C . GLN A 1 97 ? 7.505 2.413 -17.125 1.00 84.19 97 GLN A C 1
ATOM 745 O O . GLN A 1 97 ? 8.325 2.693 -16.251 1.00 84.19 97 GLN A O 1
ATOM 750 N N . GLU A 1 98 ? 6.209 2.655 -17.023 1.00 88.94 98 GLU A N 1
ATOM 751 C CA . GLU A 1 98 ? 5.547 3.123 -15.820 1.00 88.94 98 GLU A CA 1
ATOM 752 C C . GLU A 1 98 ? 4.893 1.928 -15.126 1.00 88.94 98 GLU A C 1
ATOM 754 O O . GLU A 1 98 ? 4.083 1.207 -15.715 1.00 88.94 98 GLU A O 1
ATOM 759 N N . VAL A 1 99 ? 5.219 1.728 -13.853 1.00 93.62 99 VAL A N 1
ATOM 760 C CA . VAL A 1 99 ? 4.473 0.849 -12.958 1.00 93.62 99 VAL A CA 1
ATOM 761 C C . VAL A 1 99 ? 3.568 1.709 -12.088 1.00 93.62 99 VAL A C 1
ATOM 763 O O . VAL A 1 99 ? 4.039 2.552 -11.323 1.00 93.62 99 VAL A O 1
ATOM 766 N N . LEU A 1 100 ? 2.265 1.452 -12.165 1.00 95.69 100 LEU A N 1
ATOM 767 C CA . LEU A 1 100 ? 1.241 2.086 -11.350 1.00 95.69 100 LEU A CA 1
ATOM 768 C C . LEU A 1 100 ? 0.600 1.048 -10.424 1.00 95.69 100 LEU A C 1
ATOM 770 O O . LEU A 1 100 ? -0.035 0.099 -10.883 1.00 95.69 100 LEU A O 1
ATOM 774 N N . ALA A 1 101 ? 0.730 1.252 -9.117 1.00 97.44 101 ALA A N 1
ATOM 775 C CA . ALA A 1 101 ? 0.042 0.474 -8.095 1.00 97.44 101 ALA A CA 1
ATOM 776 C C . ALA A 1 101 ? -1.102 1.309 -7.502 1.00 97.44 101 ALA A C 1
ATOM 778 O O . ALA A 1 101 ? -0.892 2.438 -7.060 1.00 97.44 101 ALA A O 1
ATOM 779 N N . LEU A 1 102 ? -2.315 0.761 -7.495 1.00 97.75 102 LEU A N 1
ATOM 780 C CA . LEU A 1 102 ? -3.528 1.399 -6.990 1.00 97.75 102 LEU A CA 1
ATOM 781 C C . LEU A 1 102 ? -4.208 0.483 -5.978 1.00 97.75 102 LEU A C 1
ATOM 783 O O . LEU A 1 102 ? -4.392 -0.706 -6.241 1.00 97.75 102 LEU A O 1
ATOM 787 N N . ALA A 1 103 ? -4.633 1.049 -4.851 1.00 97.38 103 ALA A N 1
ATOM 788 C CA . ALA A 1 103 ? -5.462 0.342 -3.886 1.00 97.38 103 ALA A CA 1
ATOM 789 C C . ALA A 1 103 ? -6.714 1.144 -3.549 1.00 97.38 103 ALA A C 1
ATOM 791 O O . ALA A 1 103 ? -6.627 2.292 -3.117 1.00 97.38 103 ALA A O 1
ATOM 792 N N . HIS A 1 104 ? -7.872 0.503 -3.693 1.00 97.06 104 HIS A N 1
ATOM 793 C CA . HIS A 1 104 ? -9.101 0.936 -3.035 1.00 97.06 104 HIS A CA 1
ATOM 794 C C . HIS A 1 104 ? -9.173 0.222 -1.694 1.00 97.06 104 HIS A C 1
ATOM 796 O O . HIS A 1 104 ? -9.033 -1.002 -1.657 1.00 97.06 104 HIS A O 1
ATOM 802 N N . PHE A 1 105 ? -9.362 0.955 -0.601 1.00 94.81 105 PHE A N 1
ATOM 803 C CA . PHE A 1 105 ? -9.356 0.353 0.725 1.00 94.81 105 PHE A CA 1
ATOM 804 C C . PHE A 1 105 ? -10.362 0.982 1.679 1.00 94.81 105 PHE A C 1
ATOM 806 O O . PHE A 1 105 ? -10.774 2.132 1.537 1.00 94.81 105 PHE A O 1
ATOM 813 N N . GLU A 1 106 ? -10.733 0.189 2.673 1.00 94.25 106 GLU A N 1
ATOM 814 C CA . GLU A 1 106 ? -11.652 0.526 3.741 1.00 94.25 106 GLU A CA 1
ATOM 815 C C . GLU A 1 106 ? -11.036 0.164 5.090 1.00 94.25 106 GLU A C 1
ATOM 817 O O . GLU A 1 106 ? -10.373 -0.865 5.243 1.00 94.25 106 GLU A O 1
ATOM 822 N N . ILE A 1 107 ? -11.311 0.996 6.088 1.00 92.75 107 ILE A N 1
ATOM 823 C CA . ILE A 1 107 ? -11.032 0.707 7.492 1.00 92.75 107 ILE A CA 1
ATOM 824 C C . ILE A 1 107 ? -12.362 0.351 8.139 1.00 92.75 107 ILE A C 1
ATOM 826 O O . ILE A 1 107 ? -13.310 1.138 8.096 1.00 92.75 107 ILE A O 1
ATOM 830 N N . ARG A 1 108 ? -12.438 -0.832 8.742 1.00 90.69 108 ARG A N 1
ATOM 831 C CA . ARG A 1 108 ? -13.655 -1.378 9.349 1.00 90.69 108 ARG A CA 1
ATOM 832 C C . ARG A 1 108 ? -13.429 -1.683 10.824 1.00 90.69 108 ARG A C 1
ATOM 834 O O . ARG A 1 108 ? -12.311 -1.987 11.223 1.00 90.69 108 ARG A O 1
ATOM 841 N N . THR A 1 109 ? -14.474 -1.627 11.644 1.00 88.12 109 THR A N 1
ATOM 842 C CA . THR A 1 109 ? -14.421 -2.147 13.024 1.00 88.12 109 THR A CA 1
ATOM 843 C C . THR A 1 109 ? -14.467 -3.671 13.016 1.00 88.12 109 THR A C 1
ATOM 845 O O . THR A 1 109 ? -15.299 -4.232 12.312 1.00 88.12 109 THR A O 1
ATOM 848 N N . ILE A 1 110 ? -13.674 -4.357 13.832 1.00 82.38 110 ILE A N 1
ATOM 849 C CA . ILE A 1 110 ? -13.791 -5.810 14.003 1.00 82.38 110 ILE A CA 1
ATOM 850 C C . ILE A 1 110 ? -14.728 -6.095 15.178 1.00 82.38 110 ILE A C 1
ATOM 852 O O . ILE A 1 110 ? -14.519 -5.617 16.291 1.00 82.38 110 ILE A O 1
ATOM 856 N N . ASN A 1 111 ? -15.768 -6.895 14.942 1.00 66.50 111 ASN A N 1
ATOM 857 C CA . ASN A 1 111 ? -16.593 -7.416 16.025 1.00 66.50 111 ASN A CA 1
ATOM 858 C C . ASN A 1 111 ? -15.847 -8.585 16.689 1.00 66.50 111 ASN A C 1
ATOM 860 O O . ASN A 1 111 ? -15.526 -9.581 16.038 1.00 66.50 111 ASN A O 1
ATOM 864 N N . ALA A 1 112 ? -15.587 -8.478 17.997 1.00 53.75 112 ALA A N 1
ATOM 865 C CA . ALA A 1 112 ? -14.783 -9.428 18.779 1.00 53.75 112 ALA A CA 1
ATOM 866 C C . ALA A 1 112 ? -15.286 -10.891 18.752 1.00 53.75 112 ALA A C 1
ATOM 868 O O . ALA A 1 112 ? -14.571 -11.794 19.175 1.00 53.75 112 ALA A O 1
ATOM 869 N N . ALA A 1 113 ? -16.495 -11.146 18.244 1.00 48.38 113 ALA A N 1
ATOM 870 C CA . ALA A 1 113 ? -17.105 -12.470 18.213 1.00 48.38 113 ALA A CA 1
ATOM 871 C C . ALA A 1 113 ? -16.568 -13.409 17.108 1.00 48.38 113 ALA A C 1
ATOM 873 O O . ALA A 1 113 ? -16.787 -14.613 17.213 1.00 48.38 113 ALA A O 1
ATOM 874 N N . GLN A 1 114 ? -15.888 -12.911 16.061 1.00 47.34 114 GLN A N 1
ATOM 875 C CA . GLN A 1 114 ? -15.582 -13.720 14.857 1.00 47.34 114 GLN A CA 1
ATOM 876 C C . GLN A 1 114 ? -14.158 -13.557 14.270 1.00 47.34 114 GLN A C 1
ATOM 878 O O . GLN A 1 114 ? -13.802 -14.282 13.347 1.00 47.34 114 GLN A O 1
ATOM 883 N N . GLY A 1 115 ? -13.316 -12.648 14.780 1.00 45.88 115 GLY A N 1
ATOM 884 C CA . GLY A 1 115 ? -12.143 -12.149 14.032 1.00 45.88 115 GLY A CA 1
ATOM 885 C C . GLY A 1 115 ? -10.745 -12.681 14.387 1.00 45.88 115 GLY A C 1
ATOM 886 O O . GLY A 1 115 ? -9.781 -12.273 13.747 1.00 45.88 115 GLY A O 1
ATOM 887 N N . ALA A 1 116 ? -10.580 -13.562 15.378 1.00 44.53 116 ALA A N 1
ATOM 888 C CA . ALA A 1 116 ? -9.240 -13.898 15.892 1.00 44.53 116 ALA A CA 1
ATOM 889 C C . ALA A 1 116 ? -8.392 -14.815 14.978 1.00 44.53 116 ALA A C 1
ATOM 891 O O . ALA A 1 116 ? -7.205 -14.987 15.241 1.00 44.53 116 ALA A O 1
ATOM 892 N N . ALA A 1 117 ? -8.970 -15.414 13.925 1.00 44.72 117 ALA A N 1
ATOM 893 C CA . ALA A 1 117 ? -8.290 -16.453 13.138 1.00 44.72 117 ALA A CA 1
ATOM 894 C C . ALA A 1 117 ? -8.210 -16.219 11.616 1.00 44.72 117 ALA A C 1
ATOM 896 O O . ALA A 1 117 ? -7.341 -16.817 10.988 1.00 44.72 117 ALA A O 1
ATOM 897 N N . SER A 1 118 ? -9.053 -15.374 11.002 1.00 49.94 118 SER A N 1
ATOM 898 C CA . SER A 1 118 ? -9.056 -15.214 9.531 1.00 49.94 118 SER A CA 1
ATOM 899 C C . SER A 1 118 ? -8.408 -13.927 9.020 1.00 49.94 118 SER A C 1
ATOM 901 O O . SER A 1 118 ? -8.075 -13.857 7.840 1.00 49.94 118 SER A O 1
ATOM 903 N N . GLY A 1 119 ? -8.218 -12.897 9.856 1.00 50.56 119 GLY A N 1
ATOM 904 C CA . GLY A 1 119 ? -7.706 -11.599 9.393 1.00 50.56 119 GLY A CA 1
ATOM 905 C C . GLY A 1 119 ? -8.574 -10.937 8.309 1.00 50.56 119 GLY A C 1
ATOM 906 O O . GLY A 1 119 ? -8.111 -10.004 7.654 1.00 50.56 119 GLY A O 1
ATOM 907 N N . THR A 1 120 ? -9.809 -11.410 8.101 1.00 51.97 120 THR A N 1
ATOM 908 C CA . THR A 1 120 ? -10.749 -10.857 7.127 1.00 51.97 120 THR A CA 1
ATOM 909 C C . THR A 1 120 ? -11.727 -9.924 7.841 1.00 51.97 120 THR A C 1
ATOM 911 O O . THR A 1 120 ? -12.470 -10.318 8.737 1.00 51.97 120 THR A O 1
ATOM 914 N N . ALA A 1 121 ? -11.711 -8.643 7.468 1.00 54.28 121 ALA A N 1
ATOM 915 C CA . ALA A 1 121 ? -12.603 -7.607 7.994 1.00 54.28 121 ALA A CA 1
ATOM 916 C C . ALA A 1 121 ? -14.012 -7.694 7.363 1.00 54.28 121 ALA A C 1
ATOM 918 O O . ALA A 1 121 ? -14.558 -6.700 6.877 1.00 54.28 121 ALA A O 1
ATOM 919 N N . GLU A 1 122 ? -14.576 -8.899 7.278 1.00 55.28 122 GLU A N 1
ATOM 920 C CA . GLU A 1 122 ? -15.723 -9.163 6.400 1.00 55.28 122 GLU A CA 1
ATOM 921 C C . GLU A 1 122 ? -17.060 -8.658 6.956 1.00 55.28 122 GLU A C 1
ATOM 923 O O . GLU A 1 122 ? -17.916 -8.292 6.158 1.00 55.28 122 GLU A O 1
ATOM 928 N N . ASP A 1 123 ? -17.206 -8.491 8.277 1.00 60.00 123 ASP A N 1
ATOM 929 C CA . ASP A 1 123 ? -18.511 -8.200 8.911 1.00 60.00 123 ASP A CA 1
ATOM 930 C C . ASP A 1 123 ? -18.524 -6.939 9.810 1.00 60.00 123 ASP A C 1
ATOM 932 O O . ASP A 1 123 ? -19.298 -6.798 10.761 1.00 60.00 123 ASP A O 1
ATOM 936 N N . GLY A 1 124 ? -17.603 -6.010 9.542 1.00 68.50 124 GLY A N 1
ATOM 937 C CA . GLY A 1 124 ? -17.391 -4.785 10.316 1.00 68.50 124 GLY A CA 1
ATOM 938 C C . GLY A 1 124 ? -18.070 -3.533 9.757 1.00 68.50 124 GLY A C 1
ATOM 939 O O . GLY A 1 124 ? -18.187 -3.380 8.544 1.00 68.50 124 GLY A O 1
ATOM 940 N N . ARG A 1 125 ? -18.433 -2.567 10.619 1.00 85.88 125 ARG A N 1
ATOM 941 C CA . ARG A 1 125 ? -18.883 -1.234 10.174 1.00 85.88 125 ARG A CA 1
ATOM 942 C C . ARG A 1 125 ? -17.720 -0.486 9.521 1.00 85.88 125 ARG A C 1
ATOM 944 O O . ARG A 1 125 ? -16.685 -0.296 10.161 1.00 85.88 125 ARG A O 1
ATOM 951 N N . THR A 1 126 ? -17.914 0.002 8.297 1.00 90.00 126 THR A N 1
ATOM 952 C CA . THR A 1 126 ? -16.950 0.878 7.616 1.00 90.00 126 THR A CA 1
ATOM 953 C C . THR A 1 126 ? -16.834 2.212 8.351 1.00 90.00 126 THR A C 1
ATOM 955 O O . THR A 1 126 ? -17.820 2.919 8.552 1.00 90.00 126 THR A O 1
ATOM 958 N N . LEU A 1 127 ? -15.617 2.540 8.778 1.00 90.31 127 LEU A N 1
ATOM 959 C CA . LEU A 1 127 ? -15.264 3.806 9.420 1.00 90.31 127 LEU A CA 1
ATOM 960 C C . LEU A 1 127 ? -14.746 4.818 8.410 1.00 90.31 127 LEU A C 1
ATOM 962 O O . LEU A 1 127 ? -14.983 6.015 8.550 1.00 90.31 127 LEU A O 1
ATOM 966 N N . TRP A 1 128 ? -14.004 4.334 7.420 1.00 93.50 128 TRP A N 1
ATOM 967 C CA . TRP A 1 128 ? -13.335 5.174 6.446 1.00 93.50 128 TRP A CA 1
ATOM 968 C C . TRP A 1 128 ? -13.092 4.397 5.152 1.00 93.50 128 TRP A C 1
ATOM 970 O O . TRP A 1 128 ? -12.928 3.177 5.184 1.00 93.50 128 TRP A O 1
ATOM 980 N N . GLN A 1 129 ? -13.055 5.111 4.031 1.00 95.00 129 GLN A N 1
ATOM 981 C CA . GLN A 1 129 ? -12.772 4.574 2.704 1.00 95.00 129 GLN A CA 1
ATOM 982 C C . GLN A 1 129 ? -11.880 5.537 1.924 1.00 95.00 129 GLN A C 1
ATOM 984 O O . GLN A 1 129 ? -12.016 6.757 2.061 1.00 95.00 129 GLN A O 1
ATOM 989 N N . GLY A 1 130 ? -11.034 5.002 1.051 1.00 94.81 130 GLY A N 1
ATOM 990 C CA . GLY A 1 130 ? -10.260 5.836 0.148 1.00 94.81 130 GLY A CA 1
ATOM 991 C C . GLY A 1 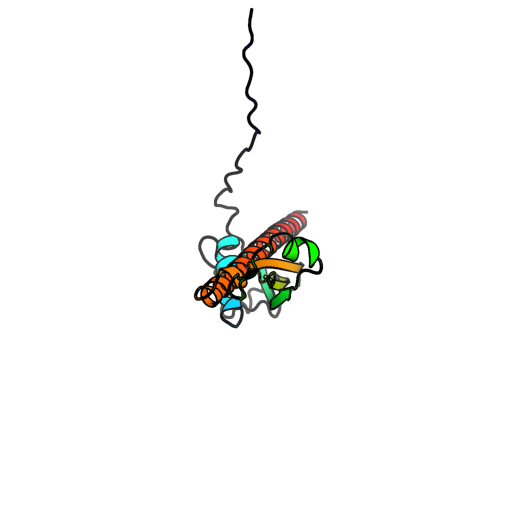130 ? -9.400 5.070 -0.832 1.00 94.81 130 GLY A C 1
ATOM 992 O O . GLY A 1 130 ? -9.550 3.863 -1.037 1.00 94.81 130 GLY A O 1
ATOM 993 N N . ILE A 1 131 ? -8.560 5.840 -1.513 1.00 97.12 131 ILE A N 1
ATOM 994 C CA . ILE A 1 131 ? -7.781 5.401 -2.661 1.00 97.12 131 ILE A CA 1
ATOM 995 C C . ILE A 1 131 ? -6.347 5.852 -2.434 1.00 97.12 131 ILE A C 1
ATOM 997 O O . ILE A 1 131 ? -6.097 7.027 -2.165 1.00 97.12 131 ILE A O 1
ATOM 1001 N N . ALA A 1 132 ? -5.421 4.914 -2.566 1.00 97.75 132 ALA A N 1
ATOM 1002 C CA . ALA A 1 132 ? -3.996 5.182 -2.500 1.00 97.75 132 ALA A CA 1
ATOM 1003 C C . ALA A 1 132 ? -3.311 4.775 -3.801 1.00 97.75 132 ALA A C 1
ATOM 1005 O O . ALA A 1 132 ? -3.790 3.895 -4.531 1.00 97.75 132 ALA A O 1
ATOM 1006 N N . ARG A 1 133 ? -2.186 5.429 -4.089 1.00 97.38 133 ARG A N 1
ATOM 1007 C CA . ARG A 1 133 ? -1.410 5.197 -5.308 1.00 97.38 133 ARG A CA 1
ATOM 1008 C C . ARG A 1 133 ? 0.090 5.196 -5.044 1.00 97.38 133 ARG A C 1
ATOM 1010 O O . ARG A 1 133 ? 0.592 5.992 -4.260 1.00 97.38 133 ARG A O 1
ATOM 1017 N N . GLY A 1 134 ? 0.805 4.365 -5.785 1.00 97.12 134 GLY A N 1
ATOM 1018 C CA . GLY A 1 134 ? 2.260 4.397 -5.884 1.00 97.12 134 GLY A CA 1
ATOM 1019 C C . GLY A 1 134 ? 2.696 4.280 -7.338 1.00 97.12 134 GLY A C 1
ATOM 1020 O O . GLY A 1 134 ? 2.033 3.608 -8.131 1.00 97.12 134 GLY A O 1
ATOM 1021 N N . ARG A 1 135 ? 3.782 4.965 -7.703 1.00 95.50 135 ARG A N 1
ATOM 1022 C CA . ARG A 1 135 ? 4.259 5.027 -9.086 1.00 95.50 135 ARG A CA 1
ATOM 1023 C C . ARG A 1 135 ? 5.778 4.934 -9.157 1.00 95.50 135 ARG A C 1
ATOM 1025 O O . ARG A 1 135 ? 6.488 5.673 -8.480 1.00 95.50 135 ARG A O 1
ATOM 1032 N N . SER A 1 136 ? 6.276 4.075 -10.034 1.00 92.75 136 SER A N 1
ATOM 1033 C CA . SER A 1 136 ? 7.697 4.038 -10.369 1.00 92.75 136 SER A CA 1
ATOM 1034 C C . SER A 1 136 ? 7.887 3.974 -11.875 1.00 92.75 136 SER A C 1
ATOM 1036 O O . SER A 1 136 ? 7.192 3.219 -12.551 1.00 92.75 136 SER A O 1
ATOM 1038 N N . ASP A 1 137 ? 8.839 4.754 -12.376 1.00 87.00 137 ASP A N 1
ATOM 1039 C CA . ASP A 1 137 ? 9.146 4.863 -13.797 1.00 87.00 137 ASP A CA 1
ATOM 1040 C C . ASP A 1 137 ? 10.580 4.374 -14.039 1.00 87.00 137 ASP A C 1
ATOM 1042 O O . ASP A 1 137 ? 11.498 4.706 -13.283 1.00 87.00 137 ASP A O 1
ATOM 1046 N N . GLN A 1 138 ? 10.801 3.621 -15.115 1.00 81.62 138 GLN A N 1
ATOM 1047 C CA . GLN A 1 138 ? 12.127 3.141 -15.509 1.00 81.62 138 GLN A CA 1
ATOM 1048 C C . GLN A 1 138 ? 12.356 3.256 -17.019 1.00 81.62 138 GLN A C 1
ATOM 1050 O O . GLN A 1 138 ? 11.422 3.168 -17.811 1.00 81.62 138 GLN A O 1
ATOM 1055 N N . ARG A 1 139 ? 13.616 3.429 -17.433 1.00 75.00 139 ARG A N 1
ATOM 1056 C CA . ARG A 1 139 ? 14.004 3.517 -18.851 1.00 75.00 139 ARG A CA 1
ATOM 1057 C C . ARG A 1 139 ? 14.496 2.169 -19.361 1.00 75.00 139 ARG A C 1
ATOM 1059 O O . ARG A 1 139 ? 15.548 1.717 -18.918 1.00 75.00 139 ARG A O 1
ATOM 1066 N N . GLU A 1 140 ? 13.806 1.567 -20.328 1.00 65.81 140 GLU A N 1
ATOM 1067 C CA . GLU A 1 140 ? 14.170 0.237 -20.844 1.00 65.81 140 GLU A CA 1
ATOM 1068 C C . GLU A 1 140 ? 15.508 0.230 -21.598 1.00 65.81 140 GLU A C 1
ATOM 1070 O O . GLU A 1 140 ? 16.334 -0.667 -21.411 1.00 65.81 140 GLU A O 1
ATOM 1075 N N . ALA A 1 141 ? 15.769 1.269 -22.399 1.00 58.94 141 ALA A N 1
ATOM 1076 C CA . ALA A 1 141 ? 16.930 1.345 -23.294 1.00 58.94 141 ALA A CA 1
ATOM 1077 C C . ALA A 1 141 ? 18.291 1.269 -22.586 1.00 58.94 141 ALA A C 1
ATOM 1079 O O . ALA A 1 141 ? 19.291 0.877 -23.180 1.00 58.94 141 ALA A O 1
ATOM 1080 N N . GLN A 1 142 ? 18.337 1.648 -21.308 1.00 61.75 142 GLN A N 1
ATOM 1081 C CA . GLN A 1 142 ? 19.569 1.703 -20.519 1.00 61.75 142 GLN A CA 1
ATOM 1082 C C . GLN A 1 142 ? 19.866 0.393 -19.784 1.00 61.75 142 GLN A C 1
ATOM 1084 O O . GLN A 1 142 ? 20.932 0.247 -19.184 1.00 61.75 142 GLN A O 1
ATOM 1089 N N . LEU A 1 143 ? 18.923 -0.551 -19.789 1.00 64.81 143 LEU A N 1
ATOM 1090 C CA . LEU A 1 143 ? 18.972 -1.694 -18.891 1.00 64.81 143 LEU A CA 1
ATOM 1091 C C . LEU A 1 143 ? 19.574 -2.934 -19.555 1.00 64.81 143 LEU A C 1
ATOM 1093 O O . LEU A 1 143 ? 20.301 -3.667 -18.885 1.00 64.81 143 LEU A O 1
ATOM 1097 N N . GLY A 1 144 ? 19.356 -3.163 -20.854 1.00 73.38 144 GLY A N 1
ATOM 1098 C CA . GLY A 1 144 ? 19.875 -4.350 -21.546 1.00 73.38 144 GLY A CA 1
ATOM 1099 C C . GLY A 1 144 ? 19.534 -5.637 -20.780 1.00 73.38 144 GLY A C 1
ATOM 1100 O O . GLY A 1 144 ? 18.374 -5.905 -20.484 1.00 73.38 144 GLY A O 1
ATOM 1101 N N . TRP A 1 145 ? 20.548 -6.403 -20.362 1.00 73.62 145 TRP A N 1
ATOM 1102 C CA . TRP A 1 145 ? 20.369 -7.609 -19.533 1.00 73.62 145 TRP A CA 1
ATOM 1103 C C . TRP A 1 145 ? 19.756 -7.345 -18.140 1.00 73.62 145 TRP A C 1
ATOM 1105 O O . TRP A 1 145 ? 19.267 -8.270 -17.495 1.00 73.62 145 TRP A O 1
ATOM 1115 N N . ARG A 1 146 ? 19.762 -6.094 -17.662 1.00 78.88 146 ARG A N 1
ATOM 1116 C CA . ARG A 1 146 ? 19.195 -5.661 -16.372 1.00 78.88 146 ARG A CA 1
ATOM 1117 C C . ARG A 1 146 ? 17.709 -5.314 -16.449 1.00 78.88 146 ARG A C 1
ATOM 1119 O O . ARG A 1 146 ? 17.156 -4.924 -15.427 1.00 78.88 146 ARG A O 1
ATOM 1126 N N . ALA A 1 147 ? 17.067 -5.436 -17.613 1.00 77.56 147 ALA A N 1
ATOM 1127 C CA . ALA A 1 147 ? 15.675 -5.019 -17.793 1.00 77.56 147 ALA A CA 1
ATOM 1128 C C . ALA A 1 147 ? 14.721 -5.743 -16.829 1.00 77.56 147 ALA A C 1
ATOM 1130 O O . ALA A 1 147 ? 13.949 -5.102 -16.124 1.00 77.56 147 ALA A O 1
ATOM 1131 N N . VAL A 1 148 ? 14.850 -7.068 -16.712 1.00 82.38 148 VAL A N 1
ATOM 1132 C CA . VAL A 1 148 ? 14.014 -7.885 -15.815 1.00 82.38 148 VAL A CA 1
ATOM 1133 C C . VAL A 1 148 ? 14.187 -7.509 -14.332 1.00 82.38 148 VAL A C 1
ATOM 1135 O O . VAL A 1 148 ? 13.186 -7.190 -13.692 1.00 82.38 148 VAL A O 1
ATOM 1138 N N . PRO A 1 149 ? 15.405 -7.497 -13.747 1.00 86.19 149 PRO A N 1
ATOM 1139 C CA . PRO A 1 149 ? 15.564 -7.124 -12.340 1.00 86.19 149 PRO A CA 1
ATOM 1140 C C . PRO A 1 149 ? 15.227 -5.653 -12.057 1.00 86.19 149 PRO A C 1
ATOM 1142 O O . PRO A 1 149 ? 14.806 -5.331 -10.949 1.00 86.19 149 PRO A O 1
ATOM 1145 N N . ALA A 1 150 ? 15.390 -4.754 -13.029 1.00 83.94 150 ALA A N 1
ATOM 1146 C CA . ALA A 1 150 ? 14.977 -3.364 -12.875 1.00 83.94 150 ALA A CA 1
ATOM 1147 C C . ALA A 1 150 ? 13.449 -3.213 -12.868 1.00 83.94 150 ALA A C 1
ATOM 1149 O O . ALA A 1 150 ? 12.931 -2.483 -12.027 1.00 83.94 150 ALA A O 1
ATOM 1150 N N . ALA A 1 151 ? 12.731 -3.959 -13.716 1.00 85.12 151 ALA A N 1
ATOM 1151 C CA . ALA A 1 151 ? 11.269 -3.970 -13.712 1.00 85.12 151 ALA A CA 1
ATOM 1152 C C . ALA A 1 151 ? 10.701 -4.475 -12.391 1.00 85.12 151 ALA A C 1
ATOM 1154 O O . ALA A 1 151 ? 9.732 -3.924 -11.868 1.00 85.12 151 ALA A O 1
ATOM 1155 N N . GLU A 1 152 ? 11.351 -5.485 -11.825 1.00 89.75 152 GLU A N 1
ATOM 1156 C CA . GLU A 1 152 ? 10.999 -5.989 -10.511 1.00 89.75 152 GLU A CA 1
ATOM 1157 C C . GLU A 1 152 ? 11.232 -4.938 -9.417 1.00 89.75 152 GLU A C 1
ATOM 1159 O O . GLU A 1 152 ? 10.336 -4.645 -8.627 1.00 89.75 152 GLU A O 1
ATOM 1164 N N . LEU A 1 153 ? 12.392 -4.278 -9.432 1.00 91.00 153 LEU A N 1
ATOM 1165 C CA . LEU A 1 153 ? 12.691 -3.195 -8.498 1.00 91.00 153 LEU A CA 1
ATOM 1166 C C . LEU A 1 153 ? 11.701 -2.025 -8.626 1.00 91.00 153 LEU A C 1
ATOM 1168 O O . LEU A 1 153 ? 11.250 -1.489 -7.614 1.00 91.00 153 LEU A O 1
ATOM 1172 N N . ALA A 1 154 ? 11.339 -1.628 -9.848 1.00 91.50 154 ALA A N 1
ATOM 1173 C CA . ALA A 1 154 ? 10.359 -0.571 -10.089 1.00 91.50 154 ALA A CA 1
ATOM 1174 C C . ALA A 1 154 ? 8.985 -0.951 -9.515 1.00 91.50 154 ALA A C 1
ATOM 1176 O O . ALA A 1 154 ? 8.315 -0.128 -8.886 1.00 91.50 154 ALA A O 1
ATOM 1177 N N . ARG A 1 155 ? 8.590 -2.222 -9.652 1.00 94.38 155 ARG A N 1
ATOM 1178 C CA . ARG A 1 155 ? 7.356 -2.748 -9.064 1.00 94.38 155 ARG A CA 1
ATOM 1179 C C . ARG A 1 155 ? 7.376 -2.712 -7.541 1.00 94.38 155 ARG A C 1
ATOM 1181 O O . ARG A 1 155 ? 6.435 -2.195 -6.936 1.00 94.38 155 ARG A O 1
ATOM 1188 N N . GLU A 1 156 ? 8.453 -3.178 -6.920 1.00 95.94 156 GLU A N 1
ATOM 1189 C CA . GLU A 1 156 ? 8.630 -3.114 -5.465 1.00 95.94 156 GLU A CA 1
ATOM 1190 C C . GLU A 1 156 ? 8.605 -1.668 -4.945 1.00 95.94 156 GLU A C 1
ATOM 1192 O O . GLU A 1 156 ? 7.981 -1.380 -3.919 1.00 95.94 156 GLU A O 1
ATOM 1197 N N . GLN A 1 157 ? 9.211 -0.727 -5.675 1.00 95.81 157 GLN A N 1
ATOM 1198 C CA . GLN A 1 157 ? 9.171 0.700 -5.346 1.00 95.81 157 GLN A CA 1
ATOM 1199 C C . GLN A 1 157 ? 7.756 1.281 -5.439 1.00 95.81 157 GLN A C 1
ATOM 1201 O O . GLN A 1 157 ? 7.340 1.995 -4.526 1.00 95.81 157 GLN A O 1
ATOM 1206 N N . ALA A 1 158 ? 6.998 0.960 -6.492 1.00 97.38 158 ALA A N 1
ATOM 1207 C CA . ALA A 1 158 ? 5.614 1.410 -6.634 1.00 97.38 158 ALA A CA 1
ATOM 1208 C C . ALA A 1 158 ? 4.732 0.878 -5.490 1.00 97.38 158 ALA A C 1
ATOM 1210 O O . ALA A 1 158 ? 3.956 1.633 -4.906 1.00 97.38 158 ALA A O 1
ATOM 1211 N N . LEU A 1 159 ? 4.896 -0.390 -5.101 1.00 98.25 159 LEU A N 1
ATOM 1212 C CA . LEU A 1 159 ? 4.183 -0.982 -3.962 1.00 98.25 159 LEU A CA 1
ATOM 1213 C C . LEU A 1 159 ? 4.595 -0.358 -2.622 1.00 98.25 159 LEU A C 1
ATOM 1215 O O . LEU A 1 159 ? 3.756 -0.165 -1.744 1.00 98.25 159 LEU A O 1
ATOM 1219 N N . THR A 1 160 ? 5.870 -0.005 -2.470 1.00 97.12 160 THR A N 1
ATOM 1220 C CA . THR A 1 160 ? 6.382 0.674 -1.273 1.00 97.12 160 THR A CA 1
ATOM 1221 C C . THR A 1 160 ? 5.777 2.070 -1.133 1.00 97.12 160 THR A C 1
ATOM 1223 O O . THR A 1 160 ? 5.265 2.402 -0.067 1.00 97.12 160 THR A O 1
ATOM 1226 N N . GLN A 1 161 ? 5.751 2.853 -2.216 1.00 97.19 161 GLN A N 1
ATOM 1227 C CA . GLN A 1 161 ? 5.101 4.166 -2.227 1.00 97.19 161 GLN A CA 1
ATOM 1228 C C . GLN A 1 161 ? 3.594 4.069 -1.974 1.00 97.19 161 GLN A C 1
ATOM 1230 O O . GLN A 1 161 ? 3.041 4.879 -1.234 1.00 97.19 161 GLN A O 1
ATOM 1235 N N . LEU A 1 162 ? 2.933 3.059 -2.550 1.00 98.19 162 LEU A N 1
ATOM 1236 C CA . LEU A 1 162 ? 1.527 2.781 -2.272 1.00 98.19 162 LEU A CA 1
ATOM 1237 C C . LEU A 1 162 ? 1.310 2.517 -0.775 1.00 98.19 162 LEU A C 1
ATOM 1239 O O . LEU A 1 162 ? 0.370 3.047 -0.189 1.00 98.19 162 LEU A O 1
ATOM 1243 N N . ALA A 1 163 ? 2.186 1.730 -0.144 1.00 97.62 163 ALA A N 1
ATOM 1244 C CA . ALA A 1 163 ? 2.116 1.455 1.287 1.00 97.62 163 ALA A CA 1
ATOM 1245 C C . ALA A 1 163 ? 2.328 2.716 2.140 1.00 97.62 163 ALA A C 1
ATOM 1247 O O . ALA A 1 163 ? 1.668 2.857 3.167 1.00 97.62 163 ALA A O 1
ATOM 1248 N N . ASP A 1 164 ? 3.224 3.622 1.731 1.00 96.50 164 ASP A N 1
ATOM 1249 C CA . ASP A 1 164 ? 3.430 4.916 2.395 1.00 96.50 164 ASP A CA 1
ATOM 1250 C C . ASP A 1 164 ? 2.162 5.779 2.346 1.00 96.50 164 ASP A C 1
ATOM 1252 O O . ASP A 1 164 ? 1.693 6.234 3.390 1.00 96.50 164 ASP A O 1
ATOM 1256 N N . ASP A 1 165 ? 1.562 5.931 1.163 1.00 97.75 165 ASP A N 1
ATOM 1257 C CA . ASP A 1 165 ? 0.325 6.697 0.970 1.00 97.75 165 ASP A CA 1
ATOM 1258 C C . ASP A 1 165 ? -0.843 6.097 1.777 1.00 97.75 165 ASP A C 1
ATOM 1260 O O . ASP A 1 165 ? -1.497 6.787 2.565 1.00 97.75 165 ASP A O 1
ATOM 1264 N N . MET A 1 166 ? -1.043 4.777 1.683 1.00 96.62 166 MET A N 1
ATOM 1265 C CA . MET A 1 166 ? -2.039 4.062 2.488 1.00 96.62 166 MET A CA 1
ATOM 1266 C C . MET A 1 166 ? -1.813 4.259 3.986 1.00 96.62 166 MET A C 1
ATOM 1268 O O . MET A 1 166 ? -2.762 4.546 4.716 1.00 96.62 166 MET A O 1
ATOM 1272 N N . ALA A 1 167 ? -0.575 4.108 4.462 1.00 94.69 167 ALA A N 1
ATOM 1273 C CA . ALA A 1 167 ? -0.272 4.245 5.877 1.00 94.69 167 ALA A CA 1
ATOM 1274 C C . ALA A 1 167 ? -0.592 5.658 6.367 1.00 94.69 167 ALA A C 1
ATOM 1276 O O . ALA A 1 167 ? -1.271 5.802 7.381 1.00 94.69 167 ALA A O 1
ATOM 1277 N N . THR A 1 168 ? -0.194 6.698 5.629 1.00 93.69 168 THR A N 1
ATOM 1278 C CA . THR A 1 168 ? -0.545 8.085 5.961 1.00 93.69 168 THR A CA 1
ATOM 1279 C C . THR A 1 168 ? -2.055 8.269 6.097 1.00 93.69 168 THR A C 1
ATOM 1281 O O . THR A 1 168 ? -2.521 8.809 7.102 1.00 93.69 168 THR A O 1
ATOM 1284 N N . GLN A 1 169 ? -2.833 7.780 5.132 1.00 95.06 169 GLN A N 1
ATOM 1285 C CA . GLN A 1 169 ? -4.290 7.901 5.156 1.00 95.06 169 GLN A CA 1
ATOM 1286 C C . GLN A 1 169 ? -4.921 7.124 6.329 1.00 95.06 169 GLN A C 1
ATOM 1288 O O . GLN A 1 169 ? -5.793 7.659 7.016 1.00 95.06 169 GLN A O 1
ATOM 1293 N N . VAL A 1 170 ? -4.439 5.910 6.625 1.00 93.56 170 VAL A N 1
ATOM 1294 C CA . VAL A 1 170 ? -4.902 5.099 7.766 1.00 93.56 170 VAL A CA 1
ATOM 1295 C C . VAL A 1 170 ? -4.650 5.803 9.095 1.00 93.56 170 VAL A C 1
ATOM 1297 O O . VAL A 1 170 ? -5.555 5.883 9.926 1.00 93.56 170 VAL A O 1
ATOM 1300 N N . VAL A 1 171 ? -3.449 6.349 9.297 1.00 91.75 171 VAL A N 1
ATOM 1301 C CA . VAL A 1 171 ? -3.103 7.064 10.534 1.00 91.75 171 VAL A CA 1
ATOM 1302 C C . VAL A 1 171 ? -4.041 8.245 10.766 1.00 91.75 171 VAL A C 1
ATOM 1304 O O . VAL A 1 171 ? -4.571 8.409 11.866 1.00 91.75 171 VAL A O 1
ATOM 1307 N N . LEU A 1 172 ? -4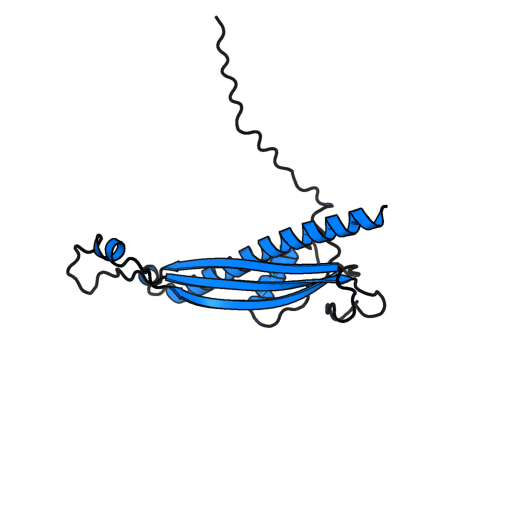.284 9.042 9.724 1.00 90.75 172 LEU A N 1
ATOM 1308 C CA . LEU A 1 172 ? -5.176 10.197 9.802 1.00 90.75 172 LEU A CA 1
ATOM 1309 C C . LEU A 1 172 ? -6.623 9.782 10.095 1.00 90.75 172 LEU A C 1
ATOM 1311 O O . LEU A 1 172 ? -7.280 10.391 10.941 1.00 90.75 172 LEU A O 1
ATOM 1315 N N . ALA A 1 173 ? -7.109 8.726 9.442 1.00 91.50 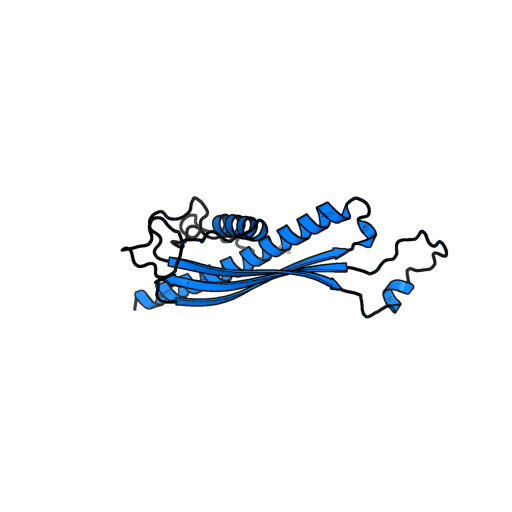173 ALA A N 1
ATOM 1316 C CA . ALA A 1 173 ? -8.462 8.219 9.639 1.00 91.50 173 ALA A CA 1
ATOM 1317 C C . ALA A 1 173 ? -8.687 7.685 11.064 1.00 91.50 173 ALA A C 1
ATOM 1319 O O . ALA A 1 173 ? -9.697 8.009 11.693 1.00 91.50 173 ALA A O 1
ATOM 1320 N N . LEU A 1 174 ? -7.739 6.911 11.602 1.00 89.25 174 LEU A N 1
ATOM 1321 C CA . LEU A 1 174 ? -7.832 6.372 12.962 1.00 89.25 174 LEU A CA 1
ATOM 1322 C C . LEU A 1 174 ? -7.745 7.474 14.022 1.00 89.25 174 LEU A C 1
ATOM 1324 O O . LEU A 1 174 ? -8.496 7.441 14.997 1.00 89.25 174 LEU A O 1
ATOM 1328 N N . TYR A 1 175 ? -6.890 8.478 13.814 1.00 87.81 175 TYR A N 1
ATOM 1329 C CA . TYR A 1 175 ? -6.819 9.640 14.698 1.00 87.81 175 TYR A CA 1
ATOM 1330 C C . TYR A 1 175 ? -8.151 10.407 14.737 1.00 87.81 175 TYR A C 1
ATOM 1332 O O . TYR A 1 175 ? -8.669 10.721 15.812 1.00 87.81 175 TYR A O 1
ATOM 1340 N N . ALA A 1 176 ? -8.755 10.648 13.568 1.00 85.88 176 ALA A N 1
ATOM 1341 C CA . ALA A 1 176 ? -10.058 11.299 13.475 1.00 85.88 176 ALA A CA 1
ATOM 1342 C C . ALA A 1 176 ? -11.161 10.484 14.175 1.00 85.88 176 ALA A C 1
ATOM 1344 O O . ALA A 1 176 ? -11.951 11.054 14.931 1.00 85.88 176 ALA A O 1
ATOM 1345 N N . ALA A 1 177 ? -11.186 9.160 13.990 1.00 82.62 177 ALA A N 1
ATOM 1346 C CA . ALA A 1 177 ? -12.157 8.273 14.632 1.00 82.62 177 ALA A CA 1
ATOM 1347 C C . ALA A 1 177 ? -12.064 8.311 16.169 1.00 82.62 177 ALA A C 1
ATOM 1349 O O . ALA A 1 177 ? -13.081 8.486 16.841 1.00 82.62 177 ALA A O 1
ATOM 1350 N N . GLN A 1 178 ? -10.849 8.240 16.721 1.00 79.62 178 GLN A N 1
ATOM 1351 C CA . GLN A 1 178 ? -10.622 8.303 18.169 1.00 79.62 178 GLN A CA 1
ATOM 1352 C C . GLN A 1 178 ? -11.064 9.647 18.761 1.00 79.62 178 GLN A C 1
ATOM 1354 O O . GLN A 1 178 ? -11.680 9.681 19.824 1.00 79.62 178 GLN A O 1
ATOM 1359 N N . SER A 1 179 ? -10.819 10.759 18.058 1.00 78.38 179 SER A N 1
ATOM 1360 C CA . SER A 1 179 ? -11.200 12.098 18.533 1.00 78.38 179 SER A CA 1
ATOM 1361 C C . SER A 1 179 ? -12.715 12.296 18.700 1.00 78.38 179 SER A C 1
ATOM 1363 O O . SER A 1 179 ? -13.142 13.107 19.522 1.00 78.38 179 SER A O 1
ATOM 1365 N N . MET A 1 180 ? -13.534 11.545 17.955 1.00 72.75 180 MET A N 1
ATOM 1366 C CA . MET A 1 180 ? -14.997 11.603 18.043 1.00 72.75 180 MET A CA 1
ATOM 1367 C C . MET A 1 180 ? -15.567 10.741 19.175 1.00 72.75 180 MET A C 1
ATOM 1369 O O . MET A 1 180 ? -16.652 11.037 19.657 1.00 72.75 180 MET A O 1
ATOM 1373 N N . GLN A 1 181 ? -14.852 9.704 19.620 1.00 63.47 181 GLN A N 1
ATOM 1374 C CA . GLN A 1 181 ? -15.293 8.816 20.705 1.00 63.47 181 GLN A CA 1
ATOM 1375 C C . GLN A 1 181 ? -15.136 9.415 22.111 1.00 63.47 181 GLN A C 1
ATOM 1377 O O . GLN A 1 181 ? -15.745 8.910 23.049 1.00 63.47 181 GLN A O 1
ATOM 1382 N N . TYR A 1 182 ? -14.341 10.479 22.261 1.00 57.22 182 TYR A N 1
ATOM 1383 C CA . TYR A 1 182 ? -14.092 11.167 23.536 1.00 57.22 182 TYR A CA 1
ATOM 1384 C C . TYR A 1 182 ? -14.873 12.488 23.697 1.00 57.22 182 TYR A C 1
ATOM 1386 O O . TYR A 1 182 ? -14.524 13.306 24.550 1.00 57.22 182 TYR A O 1
ATOM 1394 N N . ARG A 1 183 ? -15.918 12.707 22.892 1.00 48.97 183 ARG A N 1
ATOM 1395 C CA . ARG A 1 183 ? -16.899 13.791 23.070 1.00 48.97 183 ARG A CA 1
ATOM 1396 C C . ARG A 1 183 ? -18.248 13.221 23.473 1.00 48.97 183 ARG A C 1
ATOM 1398 O O . ARG A 1 183 ? -18.911 13.889 24.292 1.00 48.97 183 ARG A O 1
#

Secondary structure (DSSP, 8-state):
------------------TTSSB-SEEPPP-SHHHHHHHHHHHHHHHBSS---SS-SEEEEEEEEEEEEEEE-S-HHHHHTT-----TT-----EEEEEEEEEEEEEEEPPTTT-TTT---TTPPEEEEEEEEEEEEEEGGGTGGGHHHHHHHHHHHHHHHHHHHHHHHHHHHHHHHHHHHT-

Radius of gyration: 22.87 Å; chains: 1; bounding box: 51×63×61 Å

Foldseek 3Di:
DDDDDDPPDPPPPPPPPPPVLQEALEQEAQDDDPLSVLLSVLLCCRHVVPGHDQQRQKYKDKDKDKDKDWDADPDCPVLCVVPPDPDPPPLSDRIKIKIKMKMKMFMWGDDRPPDRPHSDSPPGDTQDIDMFMFMFMDDQSVQVVNNVVVVVVSSSRRSNRRSVRVSVVVSVSVVVVVVVVVD

pLDDT: mean 76.75, std 18.41, range [43.72, 98.25]